Protein AF-A0A831PS40-F1 (afdb_monomer_lite)

Sequence (74 aa):
LDVYEEEEGVFFVDHSEHVIDDDELNLLLTFPNVLVTAHQAFLTREALGEIARVTTENLLRAAGGRAPLEGTAL

pLDDT: mean 95.16, std 4.4, range [69.38, 98.69]

Secondary structure (DSSP, 8-state):
----TT-TTTTTS--TTS--S-HHHHHHHH-TT----SS-TT-SHHHHHHHHHHHHHHHHHHHTTPPPPTT---

Structure (mmCIF, N/CA/C/O backbone):
data_AF-A0A831PS40-F1
#
_entry.id   AF-A0A831PS40-F1
#
loop_
_atom_site.group_PDB
_atom_site.id
_atom_site.type_symbol
_atom_site.label_atom_id
_atom_site.label_alt_id
_atom_site.label_comp_id
_atom_site.label_asym_id
_atom_site.label_entity_id
_atom_site.label_seq_id
_atom_site.pdbx_PDB_ins_code
_atom_site.Cartn_x
_atom_site.Cartn_y
_atom_site.Cartn_z
_atom_site.occupancy
_atom_site.B_iso_or_equiv
_atom_site.auth_seq_id
_atom_site.auth_comp_id
_atom_site.auth_asym_id
_atom_site.auth_atom_id
_atom_site.pdbx_PDB_model_num
ATOM 1 N N . LEU A 1 1 ? 0.413 1.281 13.195 1.00 95.12 1 LEU A N 1
ATOM 2 C C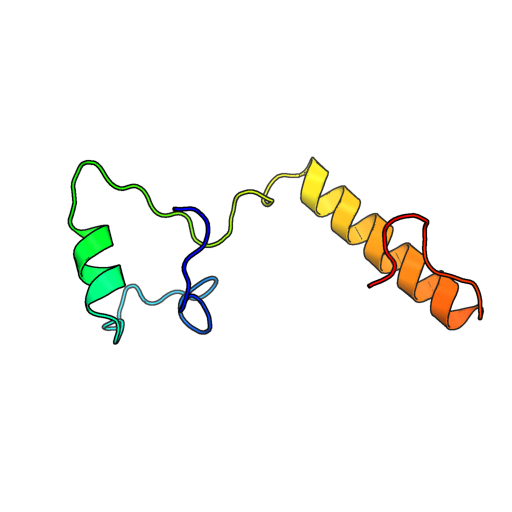A . LEU A 1 1 ? 1.252 0.400 12.362 1.00 95.12 1 LEU A CA 1
ATOM 3 C C . LEU A 1 1 ? 0.871 0.665 10.922 1.00 95.12 1 LEU A C 1
ATOM 5 O O . LEU A 1 1 ? -0.318 0.682 10.654 1.00 95.12 1 LEU A O 1
ATOM 9 N N . ASP A 1 2 ? 1.831 0.960 10.050 1.00 97.19 2 ASP A N 1
ATOM 10 C CA . ASP A 1 2 ? 1.550 1.001 8.605 1.00 97.19 2 ASP A CA 1
ATOM 11 C C . ASP A 1 2 ? 1.924 -0.316 7.919 1.00 97.19 2 ASP A C 1
ATOM 13 O O . ASP A 1 2 ? 1.370 -0.649 6.889 1.00 97.19 2 ASP A O 1
ATOM 17 N N . VAL A 1 3 ? 2.828 -1.086 8.521 1.00 95.94 3 VAL A N 1
ATOM 18 C CA . VAL A 1 3 ? 3.212 -2.427 8.075 1.00 95.94 3 VAL A CA 1
ATOM 19 C C . VAL A 1 3 ? 2.985 -3.418 9.204 1.00 95.94 3 VAL A C 1
ATOM 21 O O . VAL A 1 3 ? 3.024 -3.036 10.384 1.00 95.94 3 VAL A O 1
ATOM 24 N N . TYR A 1 4 ? 2.760 -4.670 8.841 1.00 96.69 4 TYR A N 1
ATOM 25 C CA . TYR A 1 4 ? 2.582 -5.787 9.758 1.00 96.69 4 TYR A CA 1
ATOM 26 C C . TYR A 1 4 ? 3.283 -7.034 9.199 1.00 96.69 4 TYR A C 1
ATOM 28 O O . TYR A 1 4 ? 3.401 -7.181 7.989 1.00 96.69 4 TYR A O 1
ATOM 36 N N . GLU A 1 5 ? 3.817 -7.895 10.069 1.00 94.38 5 GLU A N 1
ATOM 37 C CA . GLU A 1 5 ? 4.685 -9.010 9.650 1.00 94.38 5 GLU A CA 1
ATOM 38 C C . GLU A 1 5 ? 3.954 -9.998 8.727 1.00 94.38 5 GLU A C 1
ATOM 40 O O . GLU A 1 5 ? 4.461 -10.323 7.657 1.00 94.38 5 GLU A O 1
ATOM 45 N N . GLU A 1 6 ? 2.722 -10.366 9.080 1.00 92.75 6 GLU A N 1
ATOM 46 C CA . GLU A 1 6 ? 1.873 -11.291 8.321 1.00 92.75 6 GLU A CA 1
ATOM 47 C C . GLU A 1 6 ? 0.814 -10.531 7.492 1.00 92.75 6 GLU A C 1
ATOM 49 O O . GLU A 1 6 ? -0.358 -10.898 7.432 1.00 92.75 6 GLU A O 1
ATOM 54 N N . GLU A 1 7 ? 1.189 -9.401 6.875 1.00 91.94 7 GLU A N 1
ATOM 55 C CA . GLU A 1 7 ? 0.246 -8.567 6.105 1.00 91.94 7 GLU A CA 1
ATOM 56 C C . GLU A 1 7 ? -0.188 -9.174 4.757 1.00 91.94 7 GLU A C 1
ATOM 58 O O . GLU A 1 7 ? -1.184 -8.739 4.164 1.00 91.94 7 GLU A O 1
ATOM 63 N N . GLU A 1 8 ? 0.547 -10.173 4.260 1.00 90.56 8 GLU A N 1
ATOM 64 C CA . GLU A 1 8 ? 0.280 -10.821 2.976 1.00 90.56 8 GLU A CA 1
ATOM 65 C C . GLU A 1 8 ? -1.103 -11.495 2.968 1.00 90.56 8 GLU A C 1
ATOM 67 O O . GLU A 1 8 ? -1.468 -12.254 3.858 1.00 90.56 8 GLU A O 1
ATOM 72 N N . GLY A 1 9 ? -1.915 -11.201 1.948 1.00 86.31 9 GLY A N 1
ATOM 73 C CA . GLY A 1 9 ? -3.279 -11.732 1.826 1.00 86.31 9 GLY A CA 1
ATOM 74 C C . GLY A 1 9 ? -4.330 -11.038 2.706 1.00 86.31 9 GLY A C 1
ATOM 75 O O . GLY A 1 9 ? -5.527 -11.202 2.452 1.00 86.31 9 GLY A O 1
ATOM 76 N N . VAL A 1 10 ? -3.915 -10.212 3.672 1.00 91.56 10 VAL A N 1
ATOM 77 C CA . VAL A 1 10 ? -4.813 -9.408 4.515 1.00 91.56 10 VAL A CA 1
ATOM 78 C C . VAL A 1 10 ? -4.889 -7.967 4.017 1.00 91.56 10 VAL A C 1
ATOM 80 O O . VAL A 1 10 ? -5.980 -7.436 3.805 1.00 91.56 10 VAL A O 1
ATOM 83 N N . PHE A 1 11 ? -3.746 -7.314 3.804 1.00 93.31 11 PHE A N 1
ATOM 84 C CA . PHE A 1 11 ? -3.717 -5.926 3.345 1.00 93.31 11 PHE A CA 1
ATOM 85 C C . PHE A 1 11 ? -4.123 -5.810 1.869 1.00 93.31 11 PHE A C 1
ATOM 87 O O . PHE A 1 11 ? -4.028 -6.757 1.090 1.00 93.31 11 PHE A O 1
ATOM 94 N N . PHE A 1 12 ? -4.598 -4.621 1.481 1.00 91.81 12 PHE A N 1
ATOM 95 C CA . PHE A 1 12 ? -5.099 -4.301 0.132 1.00 91.81 12 PHE A CA 1
ATOM 96 C C . PHE A 1 12 ? -6.349 -5.080 -0.333 1.00 91.81 12 PHE A C 1
ATOM 98 O O . PHE A 1 12 ? -6.746 -4.951 -1.493 1.00 91.81 12 PHE A O 1
ATOM 105 N N . VAL A 1 13 ? -7.000 -5.836 0.556 1.00 91.00 13 VAL A N 1
ATOM 106 C CA . VAL A 1 13 ? -8.228 -6.605 0.293 1.00 91.00 13 VAL A CA 1
ATOM 107 C C . VAL A 1 13 ? -9.314 -6.210 1.299 1.00 91.00 13 VAL A C 1
ATOM 109 O O . VAL A 1 13 ? -9.018 -5.849 2.436 1.00 91.00 13 VAL A O 1
ATOM 112 N N . ASP A 1 14 ? -10.581 -6.249 0.879 1.00 93.25 14 ASP A N 1
ATOM 113 C CA . ASP A 1 14 ? -11.718 -6.028 1.777 1.00 93.25 14 ASP A CA 1
ATOM 114 C C . ASP A 1 14 ? -12.116 -7.334 2.477 1.00 93.25 14 ASP A C 1
ATOM 116 O O . ASP A 1 14 ? -12.698 -8.233 1.869 1.00 93.25 14 ASP A O 1
ATOM 120 N N . HIS A 1 15 ? -11.806 -7.414 3.771 1.00 91.88 15 HIS A N 1
ATOM 121 C CA . HIS A 1 15 ? -12.173 -8.526 4.652 1.00 91.88 15 HIS A CA 1
ATOM 122 C C . HIS A 1 15 ? -13.281 -8.154 5.646 1.00 91.88 15 HIS A C 1
ATOM 124 O O . HIS A 1 15 ? -13.498 -8.872 6.612 1.00 91.88 15 HIS A O 1
ATOM 130 N N . SER A 1 16 ? -14.010 -7.052 5.440 1.00 91.75 16 SER A N 1
ATOM 131 C CA . SER A 1 16 ? -15.005 -6.559 6.411 1.00 91.75 16 SER A CA 1
ATOM 132 C C . SER A 1 16 ? -16.169 -7.525 6.686 1.00 91.75 16 SER A C 1
ATOM 134 O O . SER A 1 16 ? -16.789 -7.452 7.747 1.00 91.75 16 SER A O 1
ATOM 136 N N . GLU A 1 17 ? -16.445 -8.448 5.761 1.00 93.75 17 GLU A N 1
ATOM 137 C CA . GLU A 1 17 ? -17.475 -9.491 5.889 1.00 93.75 17 GLU A CA 1
ATOM 138 C C . GLU A 1 17 ? -16.918 -10.866 6.305 1.00 93.75 17 GLU A C 1
ATOM 140 O O . GLU A 1 17 ? -17.679 -11.824 6.457 1.00 93.75 17 GLU A O 1
ATOM 145 N N . HIS A 1 18 ? -15.602 -10.983 6.493 1.00 88.81 18 HIS A N 1
ATOM 146 C CA . HIS A 1 18 ? -14.916 -12.239 6.783 1.00 88.81 18 HIS A CA 1
ATOM 147 C C . HIS A 1 18 ? -14.125 -12.140 8.089 1.00 88.81 18 HIS A C 1
ATOM 149 O O . HIS A 1 18 ? -13.726 -11.067 8.530 1.00 88.81 18 HIS A O 1
ATOM 155 N N . VAL A 1 19 ? -13.896 -13.284 8.731 1.00 86.69 19 VAL A N 1
ATOM 156 C CA . VAL A 1 19 ? -12.992 -13.348 9.883 1.00 86.69 19 VAL A CA 1
ATOM 157 C C . VAL A 1 19 ? -11.563 -13.435 9.360 1.00 86.69 19 VAL A C 1
ATOM 159 O O . VAL A 1 19 ? -11.264 -14.301 8.540 1.00 86.69 19 VAL A O 1
ATOM 162 N N . ILE A 1 20 ? -10.695 -12.549 9.845 1.00 91.75 20 ILE A N 1
ATOM 163 C CA . ILE A 1 20 ? -9.252 -12.621 9.611 1.00 91.75 20 ILE A CA 1
ATOM 164 C C . ILE A 1 20 ? -8.689 -13.683 10.561 1.00 91.75 20 ILE A C 1
ATOM 166 O O . ILE A 1 20 ? -8.884 -13.575 11.772 1.00 91.75 20 ILE A O 1
ATOM 170 N N . ASP A 1 21 ? -8.013 -14.699 10.023 1.00 92.00 21 ASP A N 1
ATOM 171 C CA . ASP A 1 21 ? -7.377 -15.782 10.795 1.00 92.00 21 ASP A CA 1
ATOM 172 C C . ASP A 1 21 ? -6.003 -15.342 11.331 1.00 92.00 21 ASP A C 1
ATOM 174 O O . ASP A 1 21 ? -4.966 -15.914 11.009 1.00 92.00 21 ASP A O 1
ATOM 178 N N . ASP A 1 22 ? -6.010 -14.246 12.091 1.00 95.12 22 ASP A N 1
ATOM 179 C CA . ASP A 1 22 ? -4.840 -13.676 12.757 1.00 95.12 22 ASP A CA 1
ATOM 180 C C . ASP A 1 22 ? -5.262 -13.068 14.101 1.00 95.12 22 ASP A C 1
ATOM 182 O O . ASP A 1 22 ? -5.822 -11.969 14.181 1.00 95.12 22 ASP A O 1
ATOM 186 N N . ASP A 1 23 ? -5.016 -13.814 15.175 1.00 94.94 23 ASP A N 1
ATOM 187 C CA . ASP A 1 23 ? -5.388 -13.415 16.531 1.00 94.94 23 ASP A CA 1
ATOM 188 C C . ASP A 1 23 ? -4.635 -12.163 17.015 1.00 94.94 23 ASP A C 1
ATOM 190 O O . ASP A 1 23 ? -5.199 -11.364 17.771 1.00 94.94 23 ASP A O 1
ATOM 194 N N . GLU A 1 24 ? -3.381 -11.962 16.596 1.00 96.62 24 GLU A N 1
ATOM 195 C CA . GLU A 1 24 ? -2.566 -10.827 17.036 1.00 96.62 24 GLU A CA 1
ATOM 196 C C . GLU A 1 24 ? -3.025 -9.536 16.360 1.00 96.62 24 GLU A C 1
ATOM 198 O O . GLU A 1 24 ? -3.270 -8.533 17.041 1.00 96.62 24 GLU A O 1
ATOM 203 N N . LEU A 1 25 ? -3.243 -9.570 15.045 1.00 95.69 25 LEU A N 1
ATOM 204 C CA . LEU A 1 25 ? -3.807 -8.445 14.311 1.00 95.69 25 LEU A CA 1
ATOM 205 C C . LEU A 1 25 ? -5.210 -8.106 14.821 1.00 95.69 25 LEU A C 1
ATOM 207 O O . LEU A 1 25 ? -5.501 -6.936 15.084 1.00 95.69 25 LEU A O 1
ATOM 211 N N . ASN A 1 26 ? -6.065 -9.111 15.035 1.00 94.69 26 ASN A N 1
ATOM 212 C CA . ASN A 1 26 ? -7.397 -8.899 15.599 1.00 94.69 26 ASN A CA 1
ATOM 213 C C . ASN A 1 26 ? -7.324 -8.226 16.974 1.00 94.69 26 ASN A C 1
ATOM 215 O O . ASN A 1 26 ? -8.051 -7.261 17.217 1.00 94.69 26 ASN A O 1
ATOM 219 N N . LEU A 1 27 ? -6.425 -8.673 17.858 1.00 96.06 27 LEU A N 1
ATOM 220 C CA . LEU A 1 27 ? -6.212 -8.049 19.164 1.00 96.06 27 LEU A CA 1
ATOM 221 C C . LEU A 1 27 ? -5.744 -6.594 19.025 1.00 96.06 27 LEU A C 1
ATOM 223 O O . LEU A 1 27 ? -6.311 -5.710 19.674 1.00 96.06 27 LEU A O 1
ATOM 227 N N . LEU A 1 28 ? -4.758 -6.325 18.164 1.00 96.81 28 LEU A N 1
ATOM 228 C CA . LEU A 1 28 ? -4.238 -4.978 17.908 1.00 96.81 28 LEU A CA 1
ATOM 229 C C . LEU A 1 28 ? -5.341 -4.010 17.467 1.00 96.81 28 LEU A C 1
ATOM 231 O O . LEU A 1 28 ? -5.393 -2.881 17.959 1.00 96.81 28 LEU A O 1
ATOM 235 N N . LEU A 1 29 ? -6.250 -4.461 16.598 1.00 94.38 29 LEU A N 1
ATOM 236 C CA . LEU A 1 29 ? -7.380 -3.672 16.097 1.00 94.38 29 LEU A CA 1
ATOM 237 C C . LEU A 1 29 ? -8.431 -3.345 17.175 1.00 94.38 29 LEU A C 1
ATOM 239 O O . LEU A 1 29 ? -9.232 -2.432 16.979 1.00 94.38 29 LEU A O 1
ATOM 243 N N . THR A 1 30 ? -8.430 -4.035 18.322 1.00 96.00 30 THR A N 1
ATOM 244 C CA . THR A 1 30 ? -9.362 -3.742 19.428 1.00 96.00 30 THR A CA 1
ATOM 245 C C . THR A 1 30 ? -8.898 -2.623 20.364 1.00 96.00 30 THR A C 1
ATOM 247 O O . THR A 1 30 ? -9.711 -2.076 21.117 1.00 96.00 30 THR A O 1
ATOM 250 N N . PHE A 1 31 ? -7.611 -2.260 20.353 1.00 98.19 31 PHE A N 1
ATOM 251 C CA . PHE A 1 31 ? -7.084 -1.258 21.277 1.00 98.19 31 PHE A CA 1
ATOM 252 C C . PHE A 1 31 ? -7.472 0.168 20.852 1.00 98.19 31 PHE A C 1
ATOM 254 O O . PHE A 1 31 ? -7.180 0.584 19.731 1.00 98.19 31 PHE A O 1
ATOM 261 N N . PRO A 1 32 ? -8.027 0.998 21.757 1.00 97.81 32 PRO A N 1
ATOM 262 C CA . PRO A 1 32 ? -8.484 2.350 21.416 1.00 97.81 32 PRO A CA 1
ATOM 263 C C . PRO A 1 32 ? -7.338 3.329 21.109 1.00 97.81 32 PRO A C 1
ATOM 265 O O . PRO A 1 32 ? -7.570 4.436 20.628 1.00 97.81 32 PRO A O 1
ATOM 268 N N . ASN A 1 33 ? -6.104 2.951 21.438 1.00 98.06 33 ASN A N 1
ATOM 269 C CA . ASN A 1 33 ? -4.882 3.726 21.240 1.00 98.06 33 ASN A CA 1
ATOM 270 C C . ASN A 1 33 ? -3.978 3.146 20.140 1.00 98.06 33 ASN A C 1
ATOM 272 O O . ASN A 1 33 ? -2.819 3.550 20.039 1.00 98.06 33 ASN A O 1
ATOM 276 N N . VAL A 1 34 ? -4.485 2.206 19.339 1.00 98.00 34 VAL A N 1
ATOM 277 C CA . VAL A 1 34 ? -3.780 1.635 18.190 1.00 98.00 34 VAL A CA 1
ATOM 278 C C . VAL A 1 34 ? -4.499 2.057 16.914 1.00 98.00 34 VAL A C 1
ATOM 280 O O . VAL A 1 34 ? -5.709 1.915 16.782 1.00 98.00 34 VAL A O 1
ATOM 283 N N . LEU A 1 35 ? -3.731 2.591 15.965 1.00 97.44 35 LEU A N 1
ATOM 284 C CA . LEU A 1 35 ? -4.184 2.856 14.605 1.00 97.44 35 LEU A CA 1
ATOM 285 C C . LEU A 1 35 ? -3.342 2.014 13.653 1.00 97.44 35 LEU A C 1
ATOM 287 O O . LEU A 1 35 ? -2.109 2.101 13.681 1.00 97.44 35 LEU A O 1
ATOM 291 N N . VAL A 1 36 ? -4.005 1.221 12.818 1.00 96.50 36 VAL A N 1
ATOM 292 C CA . VAL A 1 36 ? -3.379 0.446 11.745 1.00 96.50 36 VAL A CA 1
ATOM 293 C C . VAL A 1 36 ? -3.829 1.013 10.401 1.00 96.50 36 VAL A C 1
ATOM 295 O O . VAL A 1 36 ? -5.012 1.280 10.204 1.00 96.50 36 VAL A O 1
ATOM 298 N N . THR A 1 37 ? -2.882 1.216 9.495 1.00 96.75 37 THR A N 1
ATOM 299 C CA . THR A 1 37 ? -3.108 1.530 8.082 1.00 96.75 37 THR A CA 1
ATOM 300 C C . THR A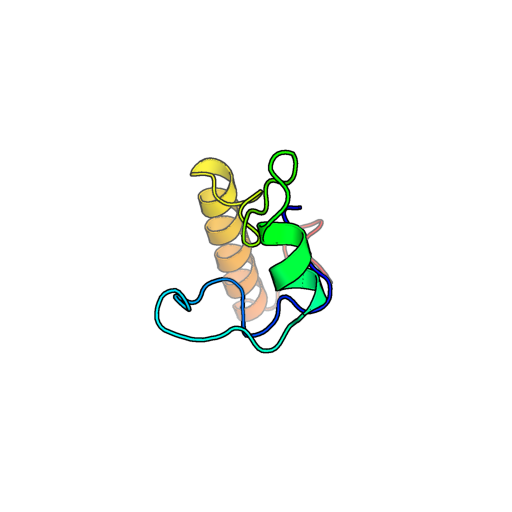 1 37 ? -2.492 0.412 7.250 1.00 96.75 37 THR A C 1
ATOM 302 O O . THR A 1 37 ? -1.457 -0.129 7.620 1.00 96.75 37 THR A O 1
ATOM 305 N N . ALA A 1 38 ? -3.154 0.018 6.162 1.00 96.06 38 ALA A N 1
ATOM 306 C CA . ALA A 1 38 ? -2.772 -1.160 5.381 1.00 96.06 38 ALA A CA 1
ATOM 307 C C . ALA A 1 38 ? -1.690 -0.824 4.340 1.00 96.06 38 ALA A C 1
ATOM 309 O O . ALA A 1 38 ? -1.991 -0.741 3.148 1.00 96.06 38 ALA A O 1
ATOM 310 N N . HIS A 1 39 ? -0.468 -0.547 4.803 1.00 96.31 39 HIS A N 1
ATOM 311 C CA . HIS A 1 39 ? 0.697 -0.198 3.983 1.00 96.31 39 HIS A CA 1
ATOM 312 C C . HIS A 1 39 ? 0.408 1.002 3.069 1.00 96.31 39 HIS A C 1
ATOM 314 O O . HIS A 1 39 ? 0.576 0.978 1.850 1.00 96.31 39 HIS A O 1
ATOM 320 N N . GLN A 1 40 ? -0.090 2.079 3.678 1.00 97.38 40 GLN A N 1
ATOM 321 C CA . GLN A 1 40 ? -0.599 3.269 2.997 1.00 97.38 40 GLN A CA 1
ATOM 322 C C . GLN A 1 40 ? 0.326 4.481 3.132 1.00 97.38 40 GLN A C 1
ATOM 324 O O . GLN A 1 40 ? 0.004 5.534 2.580 1.00 97.38 40 GLN A O 1
ATOM 329 N N . ALA A 1 41 ? 1.482 4.380 3.798 1.00 97.50 41 ALA A N 1
ATOM 330 C CA . ALA A 1 41 ? 2.396 5.517 3.952 1.00 97.50 41 ALA A CA 1
ATOM 331 C C . ALA A 1 41 ? 2.862 6.097 2.605 1.00 97.50 41 ALA A C 1
ATOM 333 O O . ALA A 1 41 ? 3.084 7.304 2.501 1.00 97.50 41 ALA A O 1
ATOM 334 N N . PHE A 1 42 ? 2.970 5.268 1.560 1.00 97.38 42 PHE A N 1
ATOM 335 C CA . PHE A 1 42 ? 3.325 5.719 0.210 1.00 97.38 42 PHE A CA 1
ATOM 336 C C . PHE A 1 42 ? 2.127 6.236 -0.608 1.00 97.38 42 PHE A C 1
ATOM 338 O O . PHE A 1 42 ? 2.313 6.697 -1.734 1.00 97.38 42 PHE A O 1
ATOM 345 N N . LEU A 1 43 ? 0.897 6.173 -0.088 1.00 97.94 43 LEU A N 1
ATOM 346 C CA . LEU A 1 43 ? -0.333 6.457 -0.832 1.00 97.94 43 LEU A CA 1
ATOM 347 C C . LEU A 1 43 ? -0.632 7.966 -0.928 1.00 97.94 43 LEU A C 1
ATOM 349 O O . LEU A 1 43 ? -1.704 8.446 -0.562 1.00 97.94 43 LEU A O 1
ATOM 353 N N . THR A 1 44 ? 0.324 8.729 -1.457 1.00 98.38 44 THR A N 1
ATOM 354 C CA . THR A 1 44 ? 0.168 10.145 -1.820 1.00 98.38 44 THR A CA 1
ATOM 355 C C . THR A 1 44 ? 0.193 10.313 -3.337 1.00 98.38 44 THR A C 1
ATOM 357 O O . THR A 1 44 ? 0.693 9.454 -4.068 1.00 98.38 44 THR A O 1
ATOM 360 N N . ARG A 1 45 ? -0.356 11.421 -3.853 1.00 98.56 45 ARG A N 1
ATOM 361 C CA . ARG A 1 45 ? -0.372 11.669 -5.308 1.00 98.56 45 ARG A CA 1
ATOM 362 C C . ARG A 1 45 ? 1.044 11.792 -5.862 1.00 98.56 45 ARG A C 1
ATOM 364 O O . ARG A 1 45 ? 1.327 11.295 -6.947 1.00 98.56 45 ARG A O 1
ATOM 371 N N . GLU A 1 46 ? 1.911 12.444 -5.104 1.00 98.62 46 GLU A N 1
ATOM 372 C CA . GLU A 1 46 ? 3.307 12.694 -5.421 1.00 98.62 46 GLU A CA 1
ATOM 373 C C . GLU A 1 46 ? 4.098 11.384 -5.451 1.00 98.62 46 GLU A C 1
ATOM 375 O O . GLU A 1 46 ? 4.766 11.096 -6.443 1.00 98.62 46 GLU A O 1
ATOM 380 N N . ALA A 1 47 ? 3.976 10.557 -4.408 1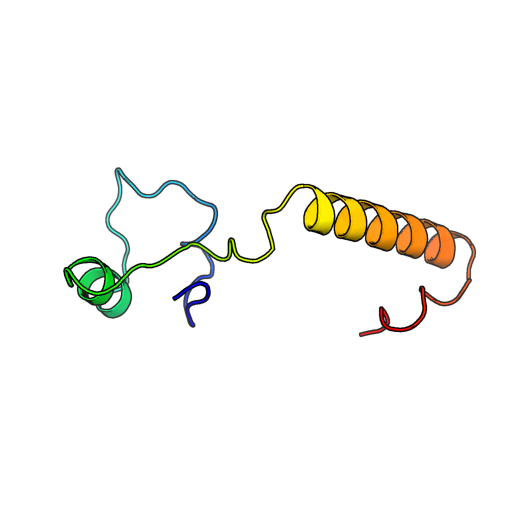.00 98.38 47 ALA A N 1
ATOM 381 C CA . ALA A 1 47 ? 4.705 9.296 -4.320 1.00 98.38 47 ALA A CA 1
ATOM 382 C C . ALA A 1 47 ? 4.242 8.294 -5.384 1.00 98.38 47 ALA A C 1
ATOM 384 O O . ALA A 1 47 ? 5.079 7.719 -6.076 1.00 98.38 47 ALA A O 1
ATOM 385 N N . LEU A 1 48 ? 2.930 8.136 -5.596 1.00 98.56 48 LEU A N 1
ATOM 386 C CA . LEU A 1 48 ? 2.411 7.281 -6.670 1.00 98.56 48 LEU A CA 1
ATOM 387 C C . LEU A 1 48 ? 2.839 7.769 -8.060 1.00 98.56 48 LEU A C 1
ATOM 389 O O . LEU A 1 48 ? 3.145 6.953 -8.930 1.00 98.56 48 LEU A O 1
ATOM 393 N N . GLY A 1 49 ? 2.886 9.089 -8.267 1.00 98.69 49 GLY A N 1
ATOM 394 C CA . GLY A 1 49 ? 3.393 9.690 -9.499 1.00 98.69 49 GLY A CA 1
ATOM 395 C C . GLY A 1 49 ? 4.855 9.327 -9.760 1.00 98.69 49 GLY A C 1
ATOM 396 O O . GLY A 1 49 ? 5.194 8.894 -10.863 1.00 98.69 49 GLY A O 1
ATOM 397 N N . GLU A 1 50 ? 5.711 9.435 -8.742 1.00 98.31 50 GLU A N 1
ATOM 398 C CA . GLU A 1 50 ? 7.127 9.076 -8.859 1.00 98.31 50 GLU A CA 1
ATOM 399 C C . GLU A 1 50 ? 7.350 7.571 -9.014 1.00 98.31 50 GLU A C 1
ATOM 401 O O . GLU A 1 50 ? 8.149 7.174 -9.863 1.00 98.31 50 GLU A O 1
ATOM 406 N N . ILE A 1 51 ? 6.606 6.730 -8.288 1.00 98.06 51 ILE A N 1
ATOM 407 C CA . ILE A 1 51 ? 6.639 5.270 -8.459 1.00 98.06 51 ILE A CA 1
ATOM 408 C C . ILE A 1 51 ? 6.308 4.918 -9.913 1.00 98.06 51 ILE A C 1
ATOM 410 O O . ILE A 1 51 ? 7.099 4.256 -10.582 1.00 98.06 51 ILE A O 1
ATOM 414 N N . ALA A 1 52 ? 5.195 5.424 -10.453 1.00 98.50 52 ALA A N 1
ATOM 415 C CA . ALA A 1 52 ? 4.802 5.155 -11.835 1.00 98.50 52 ALA A CA 1
ATOM 416 C C . ALA A 1 52 ? 5.858 5.633 -12.850 1.00 98.50 52 ALA A C 1
ATOM 418 O O . ALA A 1 52 ? 6.190 4.906 -13.794 1.00 98.50 52 ALA A O 1
ATOM 419 N N . ARG A 1 53 ? 6.413 6.837 -12.651 1.00 98.31 53 ARG A N 1
ATOM 420 C CA . ARG A 1 53 ? 7.441 7.423 -13.523 1.00 98.31 53 ARG A CA 1
ATOM 421 C C . ARG A 1 53 ? 8.723 6.589 -13.525 1.00 98.31 53 ARG A C 1
ATOM 423 O O . ARG A 1 53 ? 9.223 6.250 -14.597 1.00 98.31 53 ARG A O 1
ATOM 430 N N . VAL A 1 54 ? 9.250 6.261 -12.346 1.00 98.06 54 VAL A N 1
ATOM 431 C CA . VAL A 1 54 ? 10.495 5.496 -12.178 1.00 98.06 54 VAL A CA 1
ATOM 432 C C . VAL A 1 54 ? 10.337 4.072 -12.703 1.00 98.06 54 VAL A C 1
ATOM 434 O O . VAL A 1 54 ? 11.186 3.616 -13.470 1.00 98.06 54 VAL A O 1
ATOM 437 N N . THR A 1 55 ? 9.236 3.392 -12.371 1.00 98.00 55 THR A N 1
ATOM 438 C CA . THR A 1 55 ? 8.950 2.039 -12.868 1.00 98.00 55 THR A CA 1
ATOM 439 C C . THR A 1 55 ? 8.883 2.011 -14.392 1.00 98.00 55 THR A C 1
ATOM 441 O O . THR A 1 55 ? 9.522 1.166 -15.018 1.00 98.00 55 THR A O 1
ATOM 444 N N . THR A 1 56 ? 8.179 2.963 -15.010 1.00 98.38 56 THR A N 1
ATOM 445 C CA . THR A 1 56 ? 8.058 3.029 -16.476 1.00 98.38 56 THR A CA 1
ATOM 446 C C . THR A 1 56 ? 9.407 3.289 -17.149 1.00 98.38 56 THR A C 1
ATOM 448 O O . THR A 1 56 ? 9.762 2.604 -18.108 1.00 98.38 56 THR A O 1
ATOM 451 N N . GLU A 1 57 ? 10.196 4.237 -16.639 1.00 98.12 57 GLU A N 1
ATOM 452 C CA . GLU A 1 57 ? 11.529 4.537 -17.177 1.00 98.12 57 GLU A CA 1
ATOM 453 C C . GLU A 1 57 ? 12.477 3.335 -17.052 1.00 98.12 57 GLU A C 1
ATOM 455 O O . GLU A 1 57 ? 13.216 3.027 -17.989 1.00 98.12 57 GLU A O 1
ATOM 460 N N . ASN A 1 58 ? 12.427 2.603 -15.937 1.00 97.69 58 ASN A N 1
ATOM 461 C CA . ASN A 1 58 ? 13.224 1.391 -15.751 1.00 97.69 58 ASN A CA 1
ATOM 462 C C . ASN A 1 58 ? 12.844 0.281 -16.737 1.00 97.69 58 ASN A C 1
ATOM 464 O O . ASN A 1 58 ? 13.736 -0.363 -17.291 1.00 97.69 58 ASN A O 1
ATOM 468 N N . LEU A 1 59 ? 11.552 0.097 -17.026 1.00 97.69 59 LEU A N 1
ATOM 469 C CA . LEU A 1 59 ? 11.095 -0.848 -18.051 1.00 97.69 59 LEU A CA 1
ATOM 470 C C . LEU A 1 59 ? 11.611 -0.467 -19.448 1.00 97.69 59 LEU A C 1
ATOM 472 O O . LEU A 1 59 ? 12.111 -1.326 -20.177 1.00 97.69 59 LEU A O 1
ATOM 476 N N . LEU A 1 60 ? 11.548 0.818 -19.814 1.00 98.19 60 LEU A N 1
ATOM 477 C CA . LEU A 1 60 ? 12.063 1.312 -21.098 1.00 98.19 60 LEU A CA 1
ATOM 478 C C . LEU A 1 60 ? 13.584 1.147 -21.213 1.00 98.19 60 LEU A C 1
ATOM 480 O O . LEU A 1 60 ? 14.092 0.752 -22.265 1.00 98.19 60 LEU A O 1
ATOM 484 N N . ARG A 1 61 ? 14.322 1.413 -20.131 1.00 97.38 61 ARG A N 1
ATOM 485 C CA . ARG A 1 61 ? 15.773 1.197 -20.060 1.00 97.38 61 ARG A CA 1
ATOM 486 C C . ARG A 1 61 ? 16.130 -0.269 -20.228 1.00 97.38 61 ARG A C 1
ATOM 488 O O . ARG A 1 61 ? 16.981 -0.566 -21.063 1.00 97.38 61 ARG A O 1
ATOM 495 N N . ALA A 1 62 ? 15.441 -1.161 -19.519 1.00 97.00 62 ALA A N 1
ATOM 496 C CA . ALA A 1 62 ? 15.636 -2.601 -19.638 1.00 97.00 62 ALA A CA 1
ATOM 497 C C . ALA A 1 62 ? 15.383 -3.086 -21.075 1.00 97.00 62 ALA A C 1
ATOM 499 O O . ALA A 1 62 ? 16.232 -3.767 -21.649 1.00 97.00 62 ALA A O 1
ATOM 500 N N . ALA A 1 63 ? 14.282 -2.656 -21.702 1.00 97.94 63 ALA A N 1
ATOM 501 C CA . ALA A 1 63 ? 13.977 -2.975 -23.099 1.00 97.94 63 ALA A CA 1
ATOM 502 C C . ALA A 1 63 ? 15.039 -2.444 -24.083 1.00 97.94 63 ALA A C 1
ATOM 504 O O . ALA A 1 63 ? 15.308 -3.063 -25.110 1.00 97.94 63 ALA A O 1
ATOM 505 N N . GLY A 1 64 ? 15.664 -1.309 -23.761 1.00 97.50 64 GLY A N 1
ATOM 506 C CA . GLY A 1 64 ? 16.762 -0.716 -24.525 1.00 97.50 64 GLY A CA 1
ATOM 507 C C . GLY A 1 64 ? 18.163 -1.222 -24.160 1.00 97.50 64 GLY A C 1
ATOM 508 O O . GLY A 1 64 ? 19.134 -0.651 -24.657 1.00 97.50 64 GLY A O 1
ATOM 509 N N . GLY A 1 65 ? 18.297 -2.221 -23.278 1.00 96.94 65 GLY A N 1
ATOM 510 C CA . GLY A 1 65 ? 19.592 -2.746 -22.822 1.00 96.94 65 GLY A CA 1
ATOM 511 C C . GLY A 1 65 ? 20.421 -1.762 -21.984 1.00 96.94 65 GLY A C 1
ATOM 512 O O . GLY A 1 65 ? 21.645 -1.866 -21.936 1.00 96.94 65 GLY A O 1
ATOM 513 N N . ARG A 1 66 ? 19.779 -0.773 -21.357 1.00 96.88 66 ARG A N 1
ATOM 514 C CA . ARG A 1 66 ? 20.408 0.224 -20.480 1.00 96.88 66 ARG A CA 1
ATOM 515 C C . ARG A 1 66 ? 20.253 -0.188 -19.018 1.00 96.88 66 ARG A C 1
ATOM 517 O O . ARG A 1 66 ? 19.2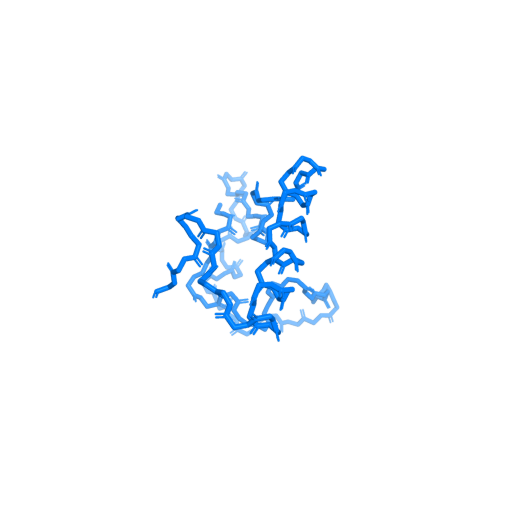76 -0.832 -18.647 1.00 96.88 66 ARG A O 1
ATOM 524 N N . ALA A 1 67 ? 21.191 0.247 -18.180 1.00 96.25 67 ALA A N 1
ATOM 525 C CA . ALA A 1 67 ? 21.068 0.110 -16.732 1.00 96.25 67 ALA A CA 1
ATOM 526 C C . ALA A 1 67 ? 19.833 0.876 -16.201 1.00 96.25 67 ALA A C 1
ATOM 528 O O . ALA A 1 67 ? 19.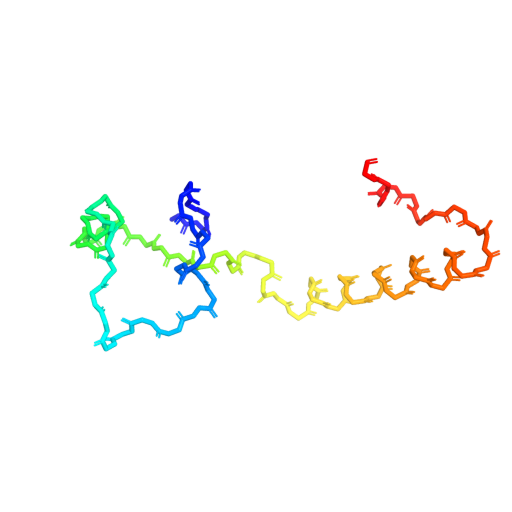468 1.908 -16.790 1.00 96.25 67 ALA A O 1
ATOM 529 N N . PRO A 1 68 ? 19.210 0.410 -15.099 1.00 96.69 68 PRO A N 1
ATOM 530 C CA . PRO A 1 68 ? 18.114 1.120 -14.440 1.00 96.69 68 PRO A CA 1
ATOM 531 C C . PRO A 1 68 ? 18.551 2.515 -13.964 1.00 96.69 68 PRO A C 1
ATOM 533 O O . PRO A 1 68 ? 19.732 2.871 -13.994 1.00 96.69 68 PRO A O 1
ATOM 536 N N . LEU A 1 69 ? 17.587 3.339 -13.562 1.00 96.75 69 LEU A N 1
ATOM 537 C CA . LEU A 1 69 ? 17.861 4.620 -12.919 1.00 96.75 69 LEU A CA 1
ATOM 538 C C . LEU A 1 69 ? 18.725 4.423 -11.664 1.00 96.75 69 LEU A C 1
ATOM 540 O O . LEU A 1 69 ? 18.624 3.417 -10.957 1.00 96.75 69 LEU A O 1
ATOM 544 N N . GLU A 1 70 ? 19.576 5.405 -11.383 1.00 95.69 70 GLU A N 1
ATOM 545 C CA . GLU A 1 70 ? 20.413 5.405 -10.185 1.00 95.69 70 GLU A CA 1
ATOM 546 C C . GLU A 1 70 ? 19.550 5.286 -8.918 1.00 95.69 70 GLU A C 1
ATOM 548 O O . GLU A 1 70 ? 18.487 5.898 -8.827 1.00 95.69 70 GLU A O 1
ATOM 553 N N . GLY A 1 71 ? 19.982 4.458 -7.963 1.00 92.38 71 GLY A N 1
ATOM 554 C CA . GLY A 1 71 ? 19.243 4.212 -6.719 1.00 92.38 71 GLY A CA 1
ATOM 555 C C . GLY A 1 71 ? 18.016 3.303 -6.855 1.00 92.38 71 GLY A C 1
ATOM 556 O O . GLY A 1 71 ? 17.259 3.179 -5.900 1.00 92.38 71 GLY A O 1
ATOM 557 N N . THR A 1 72 ? 17.807 2.672 -8.016 1.00 93.25 72 THR A N 1
ATOM 558 C CA . THR A 1 72 ? 16.649 1.786 -8.265 1.00 93.25 72 THR A CA 1
ATOM 559 C C . THR A 1 72 ? 17.032 0.352 -8.638 1.00 93.25 72 THR A C 1
ATOM 561 O O . THR A 1 72 ? 16.167 -0.459 -8.959 1.00 93.25 72 THR A O 1
ATOM 564 N N . ALA A 1 73 ? 18.329 0.038 -8.612 1.00 82.88 73 ALA A N 1
ATOM 565 C CA . ALA A 1 73 ? 18.805 -1.337 -8.695 1.00 82.88 73 ALA A CA 1
ATOM 566 C C . ALA A 1 73 ? 18.576 -2.042 -7.346 1.00 82.88 73 ALA A C 1
ATOM 568 O O . ALA A 1 73 ? 18.837 -1.441 -6.303 1.00 82.88 73 ALA A O 1
ATOM 569 N N . LEU A 1 74 ? 18.081 -3.283 -7.401 1.00 69.38 74 LEU A N 1
ATOM 570 C CA . LEU A 1 74 ? 17.896 -4.178 -6.252 1.00 69.38 74 LEU A CA 1
ATOM 571 C C . LEU A 1 74 ? 19.189 -4.930 -5.920 1.00 69.38 74 LEU A C 1
ATOM 573 O O . LEU A 1 74 ? 19.905 -5.302 -6.881 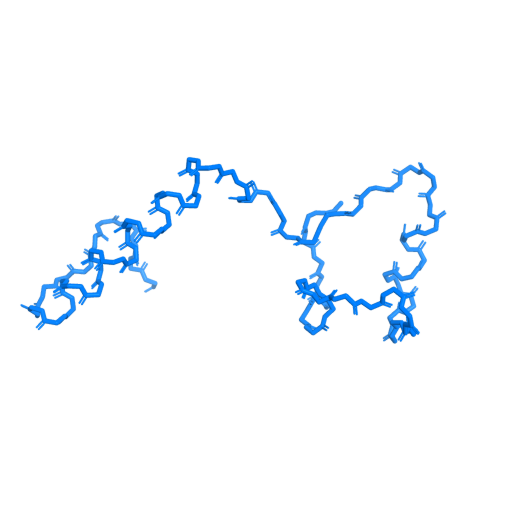1.00 69.38 74 LEU A O 1
#

Foldseek 3Di:
DADDPPLPPPAPDDCVVHDDPDPVVVVQVPDPPHDYHRNCPQVDPVSVVVVVVQVVQQVVCVVVVHHGPPPPDD

Radius of gyration: 17.65 Å; chains: 1; bounding box: 38×28×46 Å